Protein AF-A0A973MJP3-F1 (afdb_monomer)

pLDDT: mean 73.78, std 15.62, range [32.81, 93.19]

Foldseek 3Di:
DPDDPVLLVVLVVVLVVLVVQWDQDPVGTAHADDDDDPDDDPDDDDRDPDPCVVVVVQSVVLNVCVVVVHDNDRPDDDPPHPPDDDDD

Mean predicted aligned error: 10.5 Å

Secondary structure (DSSP, 8-state):
--SSSHHHHHHHHHHHHHHHT-EEETTEEE-------SS--SSPPP----THHHHHHHHHHHHHHHHTT---S-SS--TTSPP-----

Radius of gyration: 16.12 Å; Cα contacts (8 Å, |Δi|>4): 35; chains: 1; bounding box: 38×44×37 Å

Sequence (88 aa):
MAEQDHGAGFAHVLVADLAARATRDGDGTRWSSVEHRATPSDLEPRTGWAMGNAGVVRELLRFIRICRGGDPAYAFGRPDQPAVRRAG

Solvent-accessible surface area (backbone atoms only — not comparable to full-atom values): 6062 Å² total; per-residue (Å²): 144,90,78,81,76,54,60,66,61,50,46,52,54,51,52,50,51,53,60,72,62,44,48,73,57,99,92,43,77,48,71,81,82,82,85,89,60,96,66,82,71,94,60,80,90,71,92,59,94,54,82,58,55,62,57,52,53,52,48,55,58,47,47,56,36,37,79,71,74,42,76,81,68,75,95,67,81,56,96,90,48,81,80,80,81,75,83,129

Structure (mmCIF, N/CA/C/O backbone):
data_AF-A0A973MJP3-F1
#
_entry.id   AF-A0A973MJP3-F1
#
loop_
_atom_site.group_PDB
_atom_site.id
_atom_site.type_symbol
_atom_site.label_atom_id
_atom_site.label_alt_id
_atom_site.label_comp_id
_atom_site.label_asym_id
_atom_site.label_entity_id
_atom_site.label_seq_id
_atom_site.pdbx_PDB_ins_code
_atom_site.Cartn_x
_atom_site.Cartn_y
_atom_site.Cartn_z
_atom_site.occupancy
_atom_site.B_iso_or_equiv
_atom_site.auth_seq_id
_atom_site.auth_comp_id
_atom_site.auth_asym_id
_atom_site.auth_atom_id
_atom_site.pdbx_PDB_model_num
ATOM 1 N N . MET A 1 1 ? 0.257 22.659 9.332 1.00 36.81 1 MET A N 1
ATOM 2 C CA . MET A 1 1 ? -1.045 21.981 9.502 1.00 36.81 1 MET A CA 1
ATOM 3 C C . MET A 1 1 ? -1.438 21.400 8.150 1.00 36.81 1 MET A C 1
ATOM 5 O O . MET A 1 1 ? -2.003 22.131 7.358 1.00 36.81 1 MET A O 1
ATOM 9 N N . ALA A 1 2 ? -1.016 20.166 7.836 1.00 32.81 2 ALA A N 1
ATOM 10 C CA . ALA A 1 2 ? -1.348 19.475 6.575 1.00 32.81 2 ALA A CA 1
ATOM 11 C C . ALA A 1 2 ? -0.950 17.977 6.607 1.00 32.81 2 ALA A C 1
ATOM 13 O O . ALA A 1 2 ? -0.327 17.482 5.678 1.00 32.81 2 ALA A O 1
ATOM 14 N N . GLU A 1 3 ? -1.236 17.245 7.691 1.00 36.88 3 GLU A N 1
ATOM 15 C CA . GLU A 1 3 ? -0.938 15.794 7.733 1.00 36.88 3 GLU A CA 1
ATOM 16 C C . GLU A 1 3 ? -1.951 14.989 8.561 1.00 36.88 3 GLU A C 1
ATOM 18 O O . GLU A 1 3 ? -1.625 13.958 9.135 1.00 36.88 3 GLU A O 1
ATOM 23 N N . GLN A 1 4 ? -3.191 15.470 8.685 1.00 47.84 4 GLN A N 1
ATOM 24 C CA . GLN A 1 4 ? -4.194 14.789 9.520 1.00 47.84 4 GLN A CA 1
ATOM 25 C C . GLN A 1 4 ? -5.363 14.205 8.716 1.00 47.84 4 GLN A C 1
ATOM 27 O O . GLN A 1 4 ? -5.928 13.205 9.139 1.00 47.84 4 GLN A O 1
ATOM 32 N N . ASP A 1 5 ? -5.638 14.718 7.511 1.00 46.03 5 ASP A N 1
ATOM 33 C CA . ASP A 1 5 ? -6.713 14.212 6.636 1.00 46.03 5 ASP A CA 1
ATOM 34 C C . ASP A 1 5 ? -6.197 13.310 5.489 1.00 46.03 5 ASP A C 1
ATOM 36 O O . ASP A 1 5 ? -6.922 12.526 4.882 1.00 46.03 5 ASP A O 1
ATOM 40 N N . HIS A 1 6 ? -4.888 13.330 5.220 1.00 51.56 6 HIS A N 1
ATOM 41 C CA . HIS A 1 6 ? -4.282 12.515 4.160 1.00 51.56 6 HIS A CA 1
ATOM 42 C C . HIS A 1 6 ? -4.113 11.036 4.539 1.00 51.56 6 HIS A C 1
ATOM 44 O O . HIS A 1 6 ? -3.983 10.194 3.655 1.00 51.56 6 HIS A O 1
ATOM 50 N N . GLY A 1 7 ? -4.141 10.685 5.829 1.00 63.66 7 GLY A N 1
ATOM 51 C CA . GLY A 1 7 ? -3.760 9.350 6.301 1.00 63.66 7 GLY A CA 1
ATOM 52 C C . GLY A 1 7 ? -4.684 8.216 5.843 1.00 63.66 7 GLY A C 1
ATOM 53 O O . GLY A 1 7 ? -4.194 7.147 5.480 1.00 63.66 7 GLY A O 1
ATOM 54 N N . ALA A 1 8 ? -6.003 8.433 5.845 1.00 69.75 8 ALA A N 1
ATOM 55 C CA . ALA A 1 8 ? -6.980 7.414 5.448 1.00 69.75 8 ALA A CA 1
ATOM 56 C C . ALA A 1 8 ? -7.154 7.334 3.924 1.00 69.75 8 ALA A C 1
ATOM 58 O O . ALA A 1 8 ? -7.228 6.232 3.374 1.00 69.75 8 ALA A O 1
ATOM 59 N N . GLY A 1 9 ? -7.169 8.484 3.240 1.00 81.81 9 GLY A N 1
ATOM 60 C CA . GLY A 1 9 ? -7.222 8.546 1.777 1.00 81.81 9 GLY A CA 1
ATOM 61 C C . GLY A 1 9 ? -5.976 7.934 1.136 1.00 81.81 9 GLY A C 1
ATOM 62 O O . GLY A 1 9 ? -6.086 7.083 0.256 1.00 81.81 9 GLY A O 1
ATOM 63 N N . PHE A 1 10 ? -4.788 8.273 1.646 1.00 81.94 10 PHE A N 1
ATOM 64 C CA . PHE A 1 10 ? -3.538 7.667 1.193 1.00 81.94 10 PHE A CA 1
ATOM 65 C C . PHE A 1 10 ? -3.497 6.161 1.464 1.00 81.94 10 PHE A C 1
ATOM 67 O O . PHE A 1 10 ? -3.088 5.406 0.588 1.00 81.94 10 PHE A O 1
ATOM 74 N N . ALA A 1 11 ? -3.967 5.701 2.631 1.00 86.50 11 ALA A N 1
ATOM 75 C CA . ALA A 1 11 ? -4.000 4.272 2.937 1.00 86.50 11 ALA A CA 1
ATOM 76 C C . ALA A 1 11 ? -4.888 3.486 1.955 1.00 86.50 11 ALA A C 1
ATOM 78 O O . ALA A 1 11 ? -4.501 2.403 1.526 1.00 86.50 11 ALA A O 1
ATOM 79 N N . HIS A 1 12 ? -6.032 4.041 1.533 1.00 89.50 12 HIS A N 1
ATOM 80 C CA . HIS A 1 12 ? -6.868 3.420 0.497 1.00 89.50 12 HIS A CA 1
ATOM 81 C C . HIS A 1 12 ? -6.140 3.314 -0.843 1.00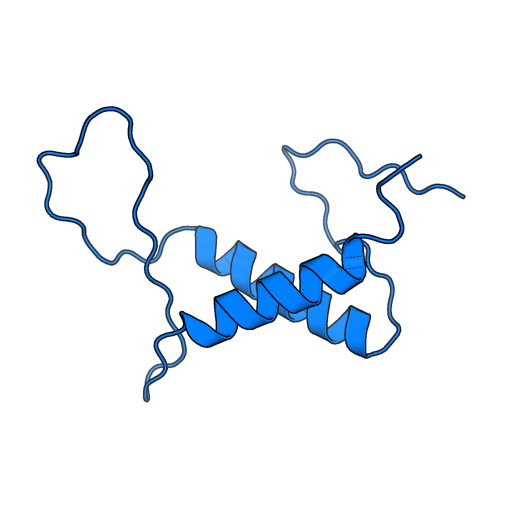 89.50 12 HIS A C 1
ATOM 83 O O . HIS A 1 12 ? -6.134 2.244 -1.447 1.00 89.50 12 HIS A O 1
ATOM 89 N N . VAL A 1 13 ? -5.506 4.401 -1.292 1.00 92.88 13 VAL A N 1
ATOM 90 C CA . VAL A 1 13 ? -4.745 4.418 -2.551 1.00 92.88 13 VAL A CA 1
ATOM 91 C C . VAL A 1 13 ? -3.593 3.414 -2.501 1.00 92.88 13 VAL A C 1
ATOM 93 O O . VAL A 1 13 ? -3.428 2.617 -3.423 1.00 92.88 13 VAL A O 1
ATOM 96 N N . LEU A 1 14 ? -2.832 3.407 -1.406 1.00 89.00 14 LEU A N 1
ATOM 97 C CA . LEU A 1 14 ? -1.696 2.512 -1.220 1.00 89.00 14 LEU A CA 1
ATOM 98 C C . LEU A 1 14 ? -2.131 1.044 -1.191 1.00 89.00 14 LEU A C 1
ATOM 100 O O . LEU A 1 14 ? -1.537 0.221 -1.882 1.00 89.00 14 LEU A O 1
ATOM 104 N N . VAL A 1 15 ? -3.175 0.697 -0.432 1.00 91.19 15 VAL A N 1
ATOM 105 C CA . VAL A 1 15 ? -3.670 -0.686 -0.387 1.00 91.19 15 VAL A CA 1
ATOM 106 C C . VAL A 1 15 ? -4.257 -1.120 -1.727 1.00 91.19 15 VAL A C 1
ATOM 108 O O . VAL A 1 15 ? -4.041 -2.265 -2.125 1.00 91.19 15 VAL A O 1
ATOM 111 N N . ALA A 1 16 ? -4.945 -0.233 -2.449 1.00 93.19 16 ALA A N 1
ATOM 112 C CA . ALA A 1 16 ? -5.437 -0.533 -3.789 1.00 93.19 16 ALA A CA 1
ATOM 113 C C . ALA A 1 16 ? -4.284 -0.830 -4.767 1.00 93.19 16 ALA A C 1
ATOM 115 O O . ALA A 1 16 ? -4.340 -1.832 -5.480 1.00 93.19 16 ALA A O 1
ATOM 116 N N . ASP A 1 17 ? -3.216 -0.024 -4.757 1.00 91.88 17 ASP A N 1
ATOM 117 C CA . ASP A 1 17 ? -2.033 -0.249 -5.600 1.00 91.88 17 ASP A CA 1
ATOM 118 C C . ASP A 1 17 ? -1.304 -1.552 -5.223 1.00 91.88 17 ASP A C 1
ATOM 120 O O . ASP A 1 17 ? -1.011 -2.378 -6.091 1.00 91.88 17 ASP A O 1
ATOM 124 N N . LEU A 1 18 ? -1.113 -1.809 -3.923 1.00 90.19 18 LEU A N 1
ATOM 125 C CA . LEU A 1 18 ? -0.548 -3.069 -3.433 1.00 90.19 18 LEU A CA 1
ATOM 126 C C . LEU A 1 18 ? -1.395 -4.269 -3.870 1.00 90.19 18 LEU A C 1
ATOM 128 O O . LEU A 1 18 ? -0.849 -5.274 -4.316 1.00 90.19 18 LEU A O 1
ATOM 132 N N . ALA A 1 19 ? -2.722 -4.184 -3.776 1.00 91.19 19 ALA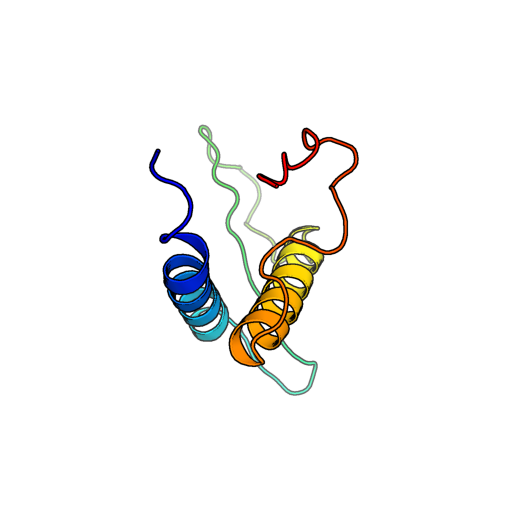 A N 1
ATOM 133 C CA . ALA A 1 19 ? -3.609 -5.262 -4.194 1.00 91.19 19 ALA A CA 1
ATOM 134 C C . ALA A 1 19 ? -3.545 -5.518 -5.707 1.00 91.19 19 ALA A C 1
ATOM 136 O O . ALA A 1 19 ? -3.582 -6.681 -6.109 1.00 91.19 19 ALA A O 1
ATOM 137 N N . ALA A 1 20 ? -3.425 -4.463 -6.519 1.00 92.19 20 ALA A N 1
ATOM 138 C CA . ALA A 1 20 ? -3.342 -4.550 -7.975 1.00 92.19 20 ALA A CA 1
ATOM 139 C C . ALA A 1 20 ? -2.011 -5.141 -8.469 1.00 92.19 20 ALA A C 1
ATOM 141 O O . ALA A 1 20 ? -1.989 -5.846 -9.473 1.00 92.19 20 ALA A O 1
ATOM 142 N N . ARG A 1 21 ? -0.903 -4.886 -7.760 1.00 88.19 21 ARG A N 1
ATOM 143 C CA . ARG A 1 21 ? 0.441 -5.395 -8.110 1.00 88.19 21 ARG A CA 1
ATOM 144 C C . ARG A 1 21 ? 0.779 -6.750 -7.484 1.00 88.19 21 ARG A C 1
ATOM 146 O O . ARG A 1 21 ? 1.882 -7.260 -7.675 1.00 88.19 21 ARG A O 1
ATOM 153 N N . ALA A 1 22 ? -0.138 -7.319 -6.708 1.00 89.25 22 ALA A N 1
ATOM 154 C CA . ALA A 1 22 ? 0.057 -8.593 -6.037 1.00 89.25 22 ALA A CA 1
ATOM 155 C C . ALA A 1 22 ? -0.048 -9.763 -7.025 1.00 89.25 22 ALA A C 1
ATOM 157 O O . ALA A 1 22 ? -1.075 -9.945 -7.676 1.00 89.25 22 ALA A O 1
ATOM 158 N N . THR A 1 23 ? 0.972 -10.618 -7.070 1.00 89.31 23 THR A N 1
ATOM 159 C CA . THR A 1 23 ? 0.862 -11.940 -7.702 1.00 89.31 23 THR A CA 1
ATOM 160 C C . THR A 1 23 ? 0.265 -12.910 -6.689 1.00 89.31 23 THR A C 1
ATOM 162 O O . THR A 1 23 ? 0.793 -13.036 -5.582 1.00 89.31 23 THR A O 1
ATOM 165 N N . ARG A 1 24 ? -0.845 -13.567 -7.040 1.00 90.81 24 ARG A N 1
ATOM 166 C CA . ARG A 1 24 ? -1.568 -14.506 -6.169 1.00 90.81 24 ARG A CA 1
ATOM 167 C C . ARG A 1 24 ? -1.641 -15.875 -6.831 1.00 90.81 24 ARG A C 1
ATOM 169 O O . ARG A 1 24 ? -2.134 -15.973 -7.951 1.00 90.81 24 ARG A O 1
ATOM 176 N N . ASP A 1 25 ? -1.192 -16.907 -6.133 1.00 90.38 25 ASP A N 1
ATOM 177 C CA . ASP A 1 25 ? -1.275 -18.301 -6.572 1.00 90.38 25 ASP A CA 1
ATOM 178 C C . ASP A 1 25 ? -1.498 -19.249 -5.378 1.00 90.38 25 ASP A C 1
ATOM 180 O O . ASP A 1 25 ? -1.795 -18.804 -4.266 1.00 90.38 25 ASP A O 1
ATOM 184 N N . GLY A 1 26 ? -1.408 -20.563 -5.617 1.00 90.69 26 GLY A N 1
ATOM 185 C CA . GLY A 1 26 ? -1.634 -21.592 -4.596 1.00 90.69 26 GLY A CA 1
ATOM 186 C C . GLY A 1 26 ? -0.670 -21.532 -3.405 1.00 90.69 26 GLY A C 1
ATOM 187 O O . GLY A 1 26 ? -1.002 -22.044 -2.340 1.00 90.69 26 GLY A O 1
ATOM 188 N N . ASP A 1 27 ? 0.470 -20.859 -3.549 1.00 85.44 27 ASP A N 1
ATOM 189 C CA . ASP A 1 27 ? 1.476 -20.719 -2.496 1.00 85.44 27 ASP A CA 1
ATOM 190 C C . ASP A 1 27 ? 1.327 -19.403 -1.710 1.00 85.44 27 ASP A C 1
ATOM 192 O O . ASP A 1 27 ? 2.067 -19.151 -0.755 1.00 85.44 27 ASP A O 1
ATOM 196 N N . GLY A 1 28 ? 0.394 -18.533 -2.112 1.00 85.69 28 GLY A N 1
ATOM 197 C CA . GLY A 1 28 ? 0.061 -17.300 -1.411 1.00 85.69 28 GLY A CA 1
ATOM 198 C C . GLY A 1 28 ? 0.196 -16.044 -2.265 1.00 85.69 28 GLY A C 1
ATOM 199 O O . GLY A 1 28 ? -0.119 -16.021 -3.452 1.00 85.69 28 GLY A O 1
ATOM 200 N N . THR A 1 29 ? 0.583 -14.939 -1.622 1.00 87.69 29 THR A N 1
ATOM 201 C CA . THR A 1 29 ? 0.675 -13.616 -2.258 1.00 87.69 29 THR A CA 1
ATOM 202 C C . THR A 1 29 ? 2.105 -13.098 -2.232 1.00 87.69 29 THR A C 1
ATOM 204 O O . THR A 1 29 ? 2.750 -13.106 -1.183 1.00 87.69 29 THR A O 1
ATOM 207 N N . ARG A 1 30 ? 2.598 -12.629 -3.382 1.00 84.19 30 ARG A N 1
ATOM 208 C CA . ARG A 1 30 ? 3.960 -12.113 -3.555 1.00 84.19 30 ARG A CA 1
ATOM 209 C C . ARG A 1 30 ? 3.952 -10.780 -4.302 1.00 84.19 30 ARG A C 1
ATOM 211 O O . ARG A 1 30 ? 3.075 -10.523 -5.125 1.00 84.19 30 ARG A O 1
ATOM 218 N N . TRP A 1 31 ? 4.964 -9.959 -4.035 1.00 83.12 31 TRP A N 1
ATOM 219 C CA . TRP A 1 31 ? 5.222 -8.695 -4.725 1.00 83.12 31 TRP A CA 1
ATOM 220 C C . TRP A 1 31 ? 6.656 -8.679 -5.246 1.00 83.12 31 TRP A C 1
ATOM 222 O O . TRP A 1 31 ? 7.573 -9.137 -4.564 1.00 83.12 31 TRP A O 1
ATOM 232 N N . SER A 1 32 ? 6.848 -8.127 -6.440 1.00 75.75 32 SER A N 1
ATOM 233 C CA . SER A 1 32 ? 8.165 -7.842 -7.006 1.00 75.75 32 SER A CA 1
ATOM 234 C C . SER A 1 32 ? 8.442 -6.344 -6.923 1.00 75.75 32 SER A C 1
ATOM 236 O O . SER A 1 32 ? 7.644 -5.549 -7.419 1.00 75.75 32 SER A O 1
ATOM 238 N N . SER A 1 33 ? 9.586 -5.962 -6.361 1.00 68.50 33 SER A N 1
ATOM 239 C CA . SER A 1 33 ? 10.078 -4.584 -6.416 1.00 68.50 33 SER A CA 1
ATOM 240 C C . SER A 1 33 ? 11.334 -4.520 -7.266 1.00 68.50 33 SER A C 1
ATOM 242 O O . SER A 1 33 ? 12.219 -5.364 -7.137 1.00 68.50 33 SER A O 1
ATOM 244 N N . VAL A 1 34 ? 11.422 -3.491 -8.104 1.00 68.19 34 VAL A N 1
ATOM 245 C CA . VAL A 1 34 ? 12.662 -3.125 -8.788 1.00 68.19 34 VAL A CA 1
ATOM 246 C C . VAL A 1 34 ? 13.344 -2.063 -7.939 1.00 68.19 34 VAL A C 1
ATOM 248 O O . VAL A 1 34 ? 12.735 -1.053 -7.589 1.00 68.19 34 VAL A O 1
ATOM 251 N N . GLU A 1 35 ? 14.593 -2.309 -7.561 1.00 69.69 35 GLU A N 1
ATOM 252 C CA . GLU A 1 35 ? 15.387 -1.325 -6.833 1.00 69.69 35 GLU A CA 1
ATOM 253 C C . GLU A 1 35 ? 15.646 -0.113 -7.734 1.00 69.69 35 GLU A C 1
ATOM 255 O O . GLU A 1 35 ? 16.151 -0.253 -8.849 1.00 69.69 35 GLU A O 1
ATOM 260 N N . HIS A 1 36 ? 15.308 1.084 -7.256 1.00 67.44 36 HIS A N 1
ATOM 261 C CA . HIS A 1 36 ? 15.675 2.309 -7.953 1.00 67.44 36 HIS A CA 1
ATOM 262 C C . HIS A 1 36 ? 17.156 2.611 -7.697 1.00 67.44 36 HIS A C 1
ATOM 264 O O . HIS A 1 36 ? 17.543 2.877 -6.559 1.00 67.44 36 HIS A O 1
ATOM 270 N N . ARG A 1 37 ? 17.982 2.583 -8.749 1.00 70.06 37 ARG A N 1
ATOM 271 C CA . ARG A 1 37 ? 19.410 2.927 -8.693 1.00 70.06 37 ARG A CA 1
ATOM 272 C C . ARG A 1 37 ? 19.783 3.930 -9.779 1.00 70.06 37 ARG A C 1
ATOM 274 O O . ARG A 1 37 ? 19.276 3.848 -10.893 1.00 70.06 37 ARG A O 1
ATOM 281 N N . ALA A 1 38 ? 20.705 4.840 -9.450 1.00 75.44 38 ALA A N 1
ATOM 282 C CA . ALA A 1 38 ? 21.250 5.821 -10.393 1.00 75.44 38 ALA A CA 1
ATOM 283 C C . ALA A 1 38 ? 22.111 5.165 -11.487 1.00 75.44 38 ALA A C 1
ATOM 285 O O . ALA A 1 38 ? 22.057 5.575 -12.643 1.00 75.44 38 ALA A O 1
ATOM 286 N N . THR A 1 39 ? 22.856 4.116 -11.129 1.00 79.19 39 THR A N 1
ATOM 287 C CA . THR A 1 39 ? 23.576 3.261 -12.077 1.00 79.19 39 THR A CA 1
ATOM 288 C C . THR A 1 39 ? 22.841 1.923 -12.176 1.00 79.19 39 THR A C 1
ATOM 290 O O . THR A 1 39 ? 22.637 1.283 -11.136 1.00 79.19 39 THR A O 1
ATOM 293 N N . PRO A 1 40 ? 22.422 1.490 -13.380 1.00 72.94 40 PRO A N 1
ATOM 294 C CA . PRO A 1 40 ? 21.830 0.172 -13.582 1.00 72.94 40 PRO A CA 1
ATOM 295 C C . PRO A 1 40 ? 22.755 -0.933 -13.062 1.00 72.94 40 PRO A C 1
ATOM 297 O O . PRO A 1 40 ? 23.974 -0.815 -13.137 1.00 72.94 40 PRO A O 1
ATOM 300 N N . SER A 1 41 ? 22.181 -1.995 -12.499 1.00 70.25 41 SER A N 1
ATOM 301 C CA . SER A 1 41 ? 22.977 -3.142 -12.061 1.00 70.25 41 SER A CA 1
ATOM 302 C C . SER A 1 41 ? 23.303 -4.023 -13.260 1.00 70.25 41 SER A C 1
ATOM 304 O O . SER A 1 41 ? 22.395 -4.367 -14.009 1.00 70.25 41 SER A O 1
ATOM 306 N N . ASP A 1 42 ? 24.558 -4.453 -13.381 1.00 79.00 42 ASP A N 1
ATOM 307 C CA . ASP A 1 42 ? 24.966 -5.469 -14.367 1.00 79.00 42 ASP A CA 1
ATOM 308 C C . ASP A 1 42 ? 24.424 -6.874 -14.032 1.00 79.00 42 ASP A C 1
ATOM 310 O O . ASP A 1 42 ? 24.608 -7.825 -14.790 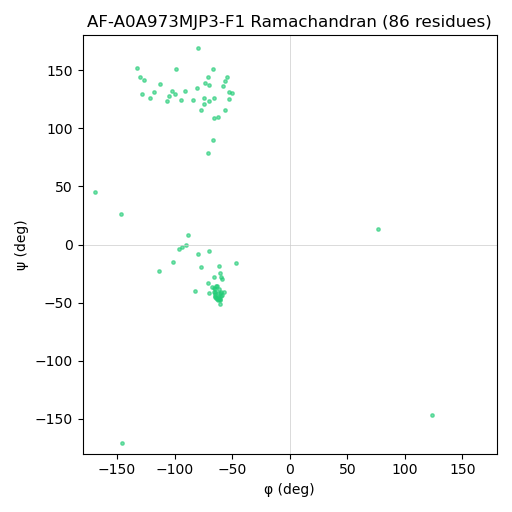1.00 79.00 42 ASP A O 1
ATOM 314 N N . LEU A 1 43 ? 23.779 -7.031 -12.868 1.00 73.62 43 LEU A N 1
ATOM 315 C CA . LEU A 1 43 ? 23.125 -8.265 -12.455 1.00 73.62 43 LEU A CA 1
ATOM 316 C C . LEU A 1 43 ? 21.666 -8.261 -12.903 1.00 73.62 43 LEU A C 1
ATOM 318 O O . LEU A 1 43 ? 20.921 -7.324 -12.607 1.00 73.62 43 LEU A O 1
ATOM 322 N N . GLU A 1 44 ? 21.246 -9.368 -13.513 1.00 65.94 44 GLU A N 1
ATOM 323 C CA . GLU A 1 44 ? 19.842 -9.608 -13.835 1.00 65.94 44 GLU A CA 1
ATOM 324 C C . GLU A 1 44 ? 18.952 -9.445 -12.587 1.00 65.94 44 GLU A C 1
ATOM 326 O O . GLU A 1 44 ? 19.258 -10.020 -11.528 1.00 65.94 44 GLU A O 1
ATOM 331 N N . PRO A 1 45 ? 17.846 -8.679 -12.675 1.00 62.66 45 PRO A N 1
ATOM 332 C CA . PRO A 1 45 ? 16.905 -8.519 -11.576 1.00 62.66 45 PRO A CA 1
ATOM 333 C C . PRO A 1 45 ? 16.387 -9.879 -11.102 1.00 62.66 45 PRO A C 1
ATOM 335 O O . PRO A 1 45 ? 15.698 -10.595 -11.827 1.00 62.66 45 PRO A O 1
ATOM 338 N N . ARG A 1 46 ? 16.689 -10.247 -9.854 1.00 58.22 46 ARG A N 1
ATOM 339 C CA . ARG A 1 46 ? 16.154 -11.468 -9.240 1.00 58.22 46 ARG A CA 1
ATOM 340 C C . ARG A 1 46 ? 14.977 -11.127 -8.341 1.00 58.22 46 ARG A C 1
ATOM 342 O O . ARG A 1 46 ? 15.092 -10.279 -7.458 1.00 58.22 46 ARG A O 1
ATOM 349 N N . THR A 1 47 ? 13.863 -11.833 -8.515 1.00 55.31 47 THR A N 1
ATOM 350 C CA . THR A 1 47 ? 12.736 -11.821 -7.575 1.00 55.31 47 THR A CA 1
ATOM 351 C C . THR A 1 47 ? 13.175 -12.459 -6.258 1.00 55.31 47 THR A C 1
ATOM 353 O O . THR A 1 47 ? 13.105 -13.673 -6.080 1.00 55.31 47 THR A O 1
ATOM 356 N N . GLY A 1 48 ? 13.701 -11.644 -5.347 1.00 55.00 48 GLY A N 1
ATOM 357 C CA . GLY A 1 48 ? 14.030 -12.035 -3.981 1.00 55.00 48 GLY A CA 1
ATOM 358 C C . GLY A 1 48 ? 12.933 -11.620 -3.003 1.00 55.00 48 GLY A C 1
ATOM 359 O O . GLY A 1 48 ? 12.261 -10.608 -3.203 1.00 55.00 48 GLY A O 1
ATOM 360 N N . TRP A 1 49 ? 12.782 -12.372 -1.912 1.00 49.19 49 TRP A N 1
ATOM 361 C CA . TRP A 1 49 ? 11.954 -11.988 -0.766 1.00 49.19 49 TRP A CA 1
ATOM 362 C C . TRP A 1 49 ? 12.643 -10.840 -0.026 1.00 49.19 49 TRP A C 1
ATOM 364 O O . TRP A 1 49 ? 13.348 -11.038 0.960 1.00 49.19 49 TRP A O 1
ATOM 374 N N . ALA A 1 50 ? 12.515 -9.629 -0.556 1.00 54.84 50 ALA A N 1
ATOM 375 C CA . ALA A 1 50 ? 13.069 -8.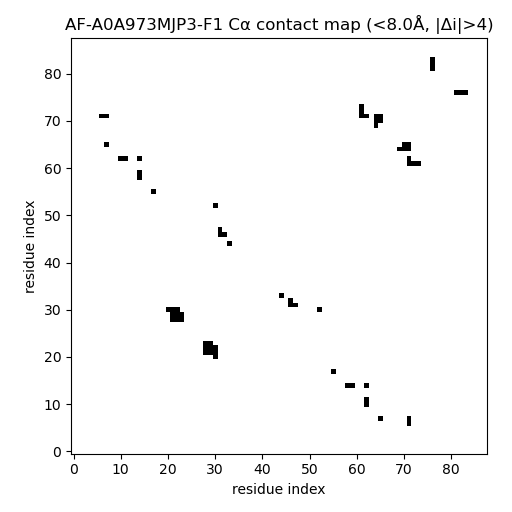454 0.087 1.00 54.84 50 ALA A CA 1
ATOM 376 C C . AL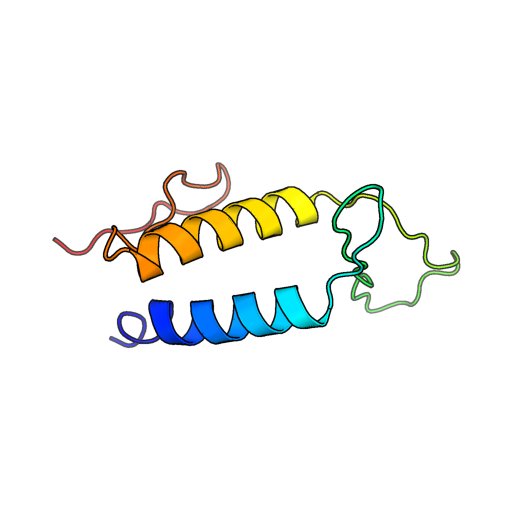A A 1 50 ? 12.329 -8.174 1.407 1.00 54.84 50 ALA A C 1
ATOM 378 O O . ALA A 1 50 ? 11.125 -8.411 1.539 1.00 54.84 50 ALA A O 1
ATOM 379 N N . MET A 1 51 ? 13.046 -7.568 2.358 1.00 55.19 51 MET A N 1
ATOM 380 C CA . MET A 1 51 ? 12.544 -7.034 3.637 1.00 55.19 51 MET A CA 1
ATOM 381 C C . MET A 1 51 ? 11.257 -6.180 3.518 1.00 55.19 51 MET A C 1
ATOM 383 O O . MET A 1 51 ? 10.569 -5.959 4.514 1.00 55.19 51 MET A O 1
ATOM 387 N N . GLY A 1 52 ? 10.899 -5.723 2.310 1.00 69.12 52 GLY A N 1
ATOM 388 C CA . GLY A 1 52 ? 9.679 -4.968 2.017 1.00 69.12 52 GLY A CA 1
ATOM 389 C C . GLY A 1 52 ? 8.370 -5.698 2.340 1.00 69.12 52 GLY A C 1
ATOM 390 O O . GLY A 1 52 ? 7.396 -5.038 2.701 1.00 69.12 52 GLY A O 1
ATOM 391 N N . ASN A 1 53 ? 8.337 -7.036 2.311 1.00 73.81 53 ASN A N 1
ATOM 392 C CA . ASN A 1 53 ? 7.098 -7.789 2.555 1.00 73.81 53 ASN A CA 1
ATOM 393 C C . ASN A 1 53 ? 6.548 -7.586 3.975 1.00 73.81 53 ASN A C 1
ATOM 395 O O . ASN A 1 53 ? 5.338 -7.474 4.157 1.00 73.81 53 ASN A O 1
ATOM 399 N N . ALA A 1 54 ? 7.421 -7.452 4.979 1.00 77.19 54 ALA A N 1
ATOM 400 C CA . ALA A 1 54 ? 7.001 -7.132 6.344 1.00 77.19 54 ALA A CA 1
ATOM 401 C C . ALA A 1 54 ? 6.350 -5.737 6.428 1.00 77.19 54 ALA A C 1
ATOM 403 O O . ALA A 1 54 ? 5.386 -5.541 7.169 1.00 77.19 54 ALA A O 1
ATOM 404 N N . GLY A 1 55 ? 6.841 -4.778 5.634 1.00 79.56 55 GLY A N 1
ATOM 405 C CA . GLY A 1 55 ? 6.243 -3.450 5.499 1.00 79.56 55 GLY A CA 1
ATOM 406 C C . GLY A 1 55 ? 4.854 -3.496 4.863 1.00 79.56 55 GLY A C 1
ATOM 407 O O . GLY A 1 55 ? 3.928 -2.893 5.401 1.00 79.56 55 GLY A O 1
ATOM 408 N N . VAL A 1 56 ? 4.698 -4.265 3.780 1.00 85.25 56 VAL A N 1
ATOM 409 C CA . VAL A 1 56 ? 3.406 -4.486 3.106 1.00 85.25 56 VAL A CA 1
ATOM 410 C C . VAL A 1 56 ? 2.400 -5.129 4.062 1.00 85.25 56 VAL A C 1
ATOM 412 O O . VAL A 1 56 ? 1.314 -4.589 4.254 1.00 85.25 56 VAL A O 1
ATOM 415 N N . VAL A 1 57 ? 2.766 -6.225 4.737 1.00 84.94 57 VAL A N 1
ATOM 416 C CA . VAL A 1 57 ? 1.878 -6.904 5.700 1.00 84.94 57 VAL A CA 1
ATOM 417 C C . VAL A 1 57 ? 1.478 -5.968 6.843 1.00 84.94 57 VAL A C 1
ATOM 419 O O . VAL A 1 57 ? 0.300 -5.889 7.192 1.00 84.94 57 VAL A O 1
ATOM 422 N N . ARG A 1 58 ? 2.431 -5.213 7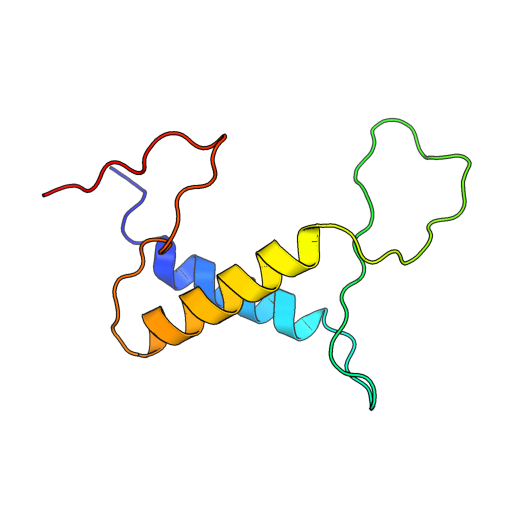.403 1.00 84.62 58 ARG A N 1
ATOM 423 C CA . ARG A 1 58 ? 2.152 -4.232 8.462 1.00 84.62 58 ARG A CA 1
ATOM 424 C C . ARG A 1 58 ? 1.166 -3.157 8.005 1.00 84.62 58 ARG A C 1
ATOM 426 O O . ARG A 1 58 ? 0.290 -2.792 8.788 1.00 84.62 58 ARG A O 1
ATOM 433 N N . GLU A 1 59 ? 1.288 -2.660 6.775 1.00 87.56 59 GLU A N 1
ATOM 434 C CA . GLU A 1 59 ? 0.357 -1.659 6.248 1.00 87.56 59 GLU A CA 1
ATOM 435 C C . GLU A 1 59 ? -1.034 -2.240 5.982 1.00 87.56 59 GLU A C 1
ATOM 437 O O . GLU A 1 59 ? -2.024 -1.627 6.370 1.00 87.56 59 GLU A O 1
ATOM 442 N N . LEU A 1 60 ? -1.135 -3.452 5.429 1.00 90.25 60 LEU A N 1
ATOM 443 C CA . LEU A 1 60 ? -2.426 -4.121 5.224 1.00 90.25 60 LEU A CA 1
ATOM 444 C C . LEU A 1 60 ? -3.166 -4.350 6.554 1.00 90.25 60 LEU A C 1
ATOM 446 O O . LEU A 1 60 ? -4.366 -4.093 6.658 1.00 90.25 60 LEU A O 1
ATOM 450 N N . LEU A 1 61 ? -2.449 -4.768 7.603 1.00 88.81 61 LEU A N 1
ATOM 451 C CA . LEU A 1 61 ? -3.019 -4.924 8.946 1.00 88.81 61 LEU A CA 1
ATOM 452 C C . LEU A 1 61 ? -3.463 -3.581 9.544 1.00 88.81 61 LEU A C 1
ATOM 454 O O . LEU A 1 61 ? -4.538 -3.491 10.146 1.00 88.81 61 LEU A O 1
ATOM 458 N N . ARG A 1 62 ? -2.666 -2.519 9.358 1.00 87.81 62 ARG A N 1
ATOM 459 C CA . ARG A 1 62 ? -3.042 -1.158 9.762 1.00 87.81 62 ARG A CA 1
ATOM 460 C C . ARG A 1 62 ? -4.300 -0.691 9.030 1.00 87.81 62 ARG A C 1
ATOM 462 O O . ARG A 1 62 ? -5.190 -0.155 9.686 1.00 87.81 62 ARG A O 1
ATOM 469 N N . PHE A 1 63 ? -4.385 -0.913 7.722 1.00 89.38 63 PHE A N 1
ATOM 470 C CA . PHE A 1 63 ? -5.525 -0.524 6.899 1.00 89.38 63 PHE A CA 1
ATOM 471 C C . PHE A 1 63 ? -6.819 -1.196 7.359 1.00 89.38 63 PHE A C 1
ATOM 473 O O . PHE A 1 63 ? -7.807 -0.508 7.600 1.00 89.38 63 PHE A O 1
ATOM 480 N N . ILE A 1 64 ? -6.799 -2.512 7.605 1.00 91.38 64 ILE A N 1
ATOM 481 C CA . ILE A 1 64 ? -7.966 -3.242 8.128 1.00 91.38 64 ILE A CA 1
ATOM 482 C C . ILE A 1 64 ? -8.455 -2.638 9.451 1.00 91.38 64 ILE A C 1
ATOM 484 O O . ILE A 1 64 ? -9.660 -2.513 9.667 1.00 91.38 64 ILE A O 1
ATOM 488 N N . ARG A 1 65 ? -7.539 -2.246 10.343 1.00 88.56 65 ARG A N 1
ATOM 489 C CA . ARG A 1 65 ? -7.905 -1.582 11.601 1.00 88.56 65 ARG A CA 1
ATOM 490 C C . ARG A 1 65 ? -8.546 -0.213 11.357 1.00 88.56 65 ARG A C 1
ATOM 492 O O . ARG A 1 65 ? -9.554 0.070 11.994 1.00 88.56 65 ARG A O 1
ATOM 499 N N . ILE A 1 66 ? -8.016 0.593 10.433 1.00 87.94 66 ILE A N 1
ATOM 500 C CA . ILE A 1 66 ? -8.599 1.895 10.057 1.00 87.94 66 ILE A CA 1
ATOM 501 C C . ILE A 1 66 ? -10.012 1.711 9.494 1.00 87.94 66 ILE A C 1
ATOM 503 O O . ILE A 1 66 ? -10.938 2.374 9.950 1.00 87.94 66 ILE A O 1
ATOM 507 N N . CYS A 1 67 ? -10.212 0.767 8.569 1.00 88.00 67 CYS A N 1
ATOM 508 C CA . CYS A 1 67 ? -11.533 0.467 8.00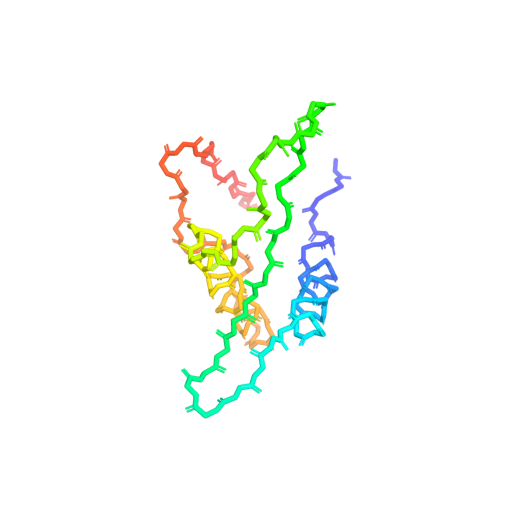1 1.00 88.00 67 CYS A CA 1
ATOM 509 C C . CYS A 1 67 ? -12.551 0.006 9.054 1.00 88.00 67 CYS A C 1
ATOM 511 O O . CYS A 1 67 ? -13.752 0.156 8.860 1.00 88.00 67 CYS A O 1
ATOM 513 N N . ARG A 1 68 ? -12.078 -0.547 10.176 1.00 90.62 68 ARG A N 1
ATOM 514 C CA . ARG A 1 68 ? -12.898 -0.945 11.329 1.00 90.62 68 ARG A CA 1
ATOM 515 C C . ARG A 1 68 ? -13.098 0.180 12.356 1.00 90.62 68 ARG A C 1
ATOM 517 O O . ARG A 1 68 ? -13.614 -0.087 13.435 1.00 90.62 68 ARG A O 1
ATOM 524 N N . GLY A 1 69 ? -12.681 1.411 12.051 1.00 86.44 69 GLY A N 1
ATOM 525 C CA . GLY A 1 69 ? -12.791 2.565 12.949 1.00 86.44 69 GLY A CA 1
ATOM 526 C C . GLY A 1 69 ? -11.758 2.590 14.081 1.00 86.44 69 GLY A C 1
ATOM 527 O O . GLY A 1 69 ? -11.920 3.335 15.043 1.00 86.44 69 GLY A O 1
ATOM 528 N N . GLY A 1 70 ? -10.710 1.767 14.005 1.00 84.50 70 GLY A N 1
ATOM 529 C CA . GLY A 1 70 ? -9.622 1.766 14.981 1.00 84.50 70 GLY A CA 1
ATOM 530 C C . GLY A 1 70 ? -8.598 2.884 14.750 1.00 84.50 70 GLY A C 1
ATOM 531 O O . GLY A 1 70 ? -8.571 3.520 13.698 1.00 84.50 70 GLY A O 1
ATOM 532 N N . ASP A 1 71 ? -7.714 3.083 15.735 1.00 83.06 71 ASP A N 1
ATOM 533 C CA . ASP A 1 71 ? -6.638 4.092 15.711 1.00 83.06 71 ASP A CA 1
ATOM 534 C C . ASP A 1 71 ? -5.823 4.017 14.394 1.00 83.06 71 ASP A C 1
ATOM 536 O O . ASP A 1 71 ? -5.400 2.930 14.005 1.00 83.06 71 ASP A O 1
ATOM 540 N N . PRO A 1 72 ? -5.576 5.123 13.672 1.00 78.56 72 PRO A N 1
ATOM 541 C CA . PRO A 1 72 ? -4.776 5.113 12.449 1.00 78.56 72 PRO A CA 1
ATOM 542 C C . PRO A 1 72 ? -3.259 5.098 12.687 1.00 78.56 72 PRO A C 1
ATOM 544 O O . PRO A 1 72 ? -2.503 4.922 11.731 1.00 78.56 72 PRO A O 1
ATOM 547 N N . ALA A 1 73 ? -2.762 5.263 13.912 1.00 79.31 73 ALA A N 1
ATOM 548 C CA . ALA A 1 73 ? -1.330 5.265 14.209 1.00 79.31 73 ALA A CA 1
ATOM 549 C C . ALA A 1 73 ? -0.740 3.855 14.139 1.00 79.31 73 ALA A C 1
ATOM 551 O O . ALA A 1 73 ? -1.352 2.905 14.624 1.00 79.31 73 ALA A O 1
ATOM 552 N N . TYR A 1 74 ? 0.457 3.685 13.578 1.00 73.38 74 TYR A N 1
ATOM 553 C CA . TYR A 1 74 ? 1.120 2.381 13.605 1.00 73.38 74 TYR A CA 1
ATOM 554 C C . TYR A 1 74 ? 1.323 1.876 15.040 1.00 73.38 74 TYR A C 1
ATOM 556 O O . TYR A 1 74 ? 1.761 2.627 15.906 1.00 73.38 74 TYR A O 1
ATOM 564 N N . ALA A 1 75 ? 1.042 0.589 15.267 1.00 69.50 75 ALA A N 1
ATOM 565 C CA . ALA A 1 75 ? 1.118 -0.022 16.596 1.00 69.50 75 ALA A CA 1
ATOM 566 C C . ALA A 1 75 ? 2.547 -0.069 17.169 1.00 69.50 75 ALA A C 1
ATOM 568 O O . ALA A 1 75 ? 2.721 -0.029 18.381 1.00 69.50 75 ALA A O 1
ATOM 569 N N . PHE A 1 76 ? 3.560 -0.118 16.298 1.00 65.19 76 PHE A N 1
ATOM 570 C CA . PHE A 1 76 ? 4.972 -0.123 16.678 1.00 65.19 76 PHE A CA 1
ATOM 571 C C . PHE A 1 76 ? 5.731 0.962 15.914 1.00 65.19 76 PHE A C 1
ATOM 573 O O . PHE A 1 76 ? 5.637 1.039 14.678 1.00 65.19 76 PHE A O 1
ATOM 580 N N . GLY A 1 77 ? 6.486 1.778 16.654 1.00 60.91 77 GLY A N 1
ATOM 581 C CA . GLY A 1 77 ? 7.513 2.655 16.099 1.00 60.91 77 GLY A CA 1
ATOM 582 C C . GLY A 1 77 ? 8.692 1.821 15.603 1.00 60.91 77 GLY 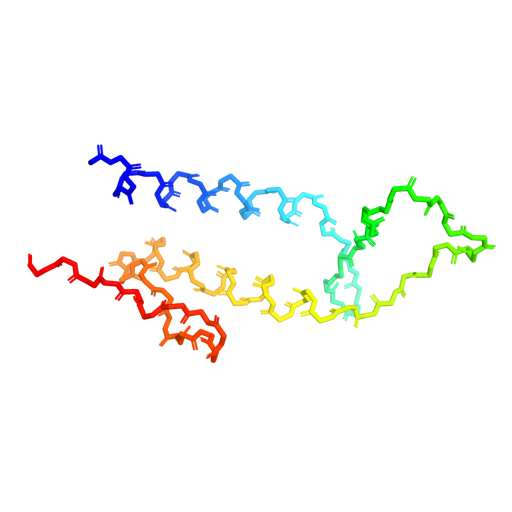A C 1
ATOM 583 O O . GLY A 1 77 ? 9.077 0.846 16.250 1.00 60.91 77 GLY A O 1
ATOM 584 N N . ARG A 1 78 ? 9.233 2.159 14.432 1.00 56.47 78 ARG A N 1
ATOM 585 C CA . ARG A 1 78 ? 10.468 1.537 13.943 1.00 56.47 78 ARG A CA 1
ATOM 586 C C . ARG A 1 78 ? 11.644 2.043 14.802 1.00 56.47 78 ARG A C 1
ATOM 588 O O . ARG A 1 78 ? 11.602 3.213 15.177 1.00 56.47 78 ARG A O 1
ATOM 595 N N . PRO A 1 79 ? 12.669 1.228 15.117 1.00 57.53 79 PRO A N 1
ATOM 596 C CA . PRO A 1 79 ? 13.766 1.643 16.004 1.00 57.53 79 PRO A CA 1
ATOM 597 C C . PRO A 1 79 ? 14.524 2.882 15.505 1.00 57.53 79 PRO A C 1
ATOM 599 O O . PRO A 1 79 ? 15.049 3.657 16.294 1.00 57.53 79 PRO A O 1
ATOM 602 N N . ASP A 1 80 ? 14.561 3.056 14.188 1.00 63.88 80 ASP A N 1
ATOM 603 C CA . ASP A 1 80 ? 15.217 4.126 13.440 1.00 63.88 80 ASP A CA 1
ATOM 604 C C . ASP A 1 80 ? 14.293 5.313 13.119 1.00 63.88 80 ASP A C 1
ATOM 606 O O . ASP A 1 80 ? 14.732 6.295 12.521 1.00 63.88 80 ASP A O 1
ATOM 610 N N . GLN A 1 81 ? 13.011 5.251 13.495 1.00 54.78 81 GLN A N 1
ATOM 611 C CA . GLN A 1 81 ? 12.035 6.277 13.143 1.00 54.78 81 GLN A CA 1
ATOM 612 C C . GLN A 1 81 ? 11.775 7.205 14.338 1.00 54.78 81 GLN A C 1
ATOM 614 O O . GLN A 1 81 ? 11.526 6.716 15.443 1.00 54.78 81 GLN A O 1
ATOM 619 N N . PRO A 1 82 ? 11.796 8.541 14.151 1.00 57.97 82 PRO A N 1
ATOM 620 C CA . PRO A 1 82 ? 11.484 9.468 15.230 1.00 57.97 82 PRO A CA 1
ATOM 621 C C . PRO A 1 82 ? 10.097 9.169 15.804 1.00 57.97 82 PRO A C 1
ATOM 623 O O . PRO A 1 82 ? 9.161 8.839 15.068 1.00 57.97 82 PRO A O 1
ATOM 626 N N . ALA A 1 83 ? 9.980 9.271 17.130 1.00 60.00 83 ALA A N 1
ATOM 627 C CA . ALA A 1 83 ? 8.738 8.990 17.835 1.00 60.00 83 ALA A CA 1
ATOM 628 C C . ALA A 1 83 ? 7.590 9.802 17.221 1.00 60.00 83 ALA A C 1
ATOM 630 O O . ALA A 1 83 ? 7.664 11.028 17.105 1.00 60.00 83 ALA A O 1
ATOM 631 N N . VAL A 1 84 ? 6.523 9.107 16.822 1.00 61.00 84 VAL A N 1
ATOM 632 C CA . VAL A 1 84 ? 5.325 9.744 16.271 1.00 61.00 84 VAL A CA 1
ATOM 633 C C . VAL A 1 84 ? 4.736 10.643 17.359 1.00 61.00 84 VAL A C 1
ATOM 635 O O . VAL A 1 84 ? 4.226 10.146 18.365 1.00 61.00 84 VAL A O 1
ATOM 638 N N . ARG A 1 85 ? 4.815 11.970 17.183 1.00 56.22 85 ARG A N 1
ATOM 639 C CA . ARG A 1 85 ? 4.171 12.926 18.097 1.00 56.22 85 ARG A CA 1
ATOM 640 C C . ARG A 1 85 ? 2.660 12.758 17.976 1.00 56.22 85 ARG A C 1
ATOM 642 O O . ARG A 1 85 ? 2.075 13.138 16.966 1.00 56.22 85 ARG A O 1
ATOM 649 N N . ARG A 1 86 ? 2.029 12.199 19.008 1.00 54.75 86 ARG A N 1
ATOM 650 C CA . ARG A 1 86 ? 0.571 12.243 19.147 1.00 54.75 86 ARG A CA 1
ATOM 651 C C . ARG A 1 86 ? 0.187 13.663 19.565 1.00 54.75 86 ARG A C 1
ATOM 653 O O . ARG A 1 86 ? 0.688 14.152 20.575 1.00 54.75 86 ARG A O 1
ATOM 660 N N . ALA A 1 87 ? -0.635 14.336 18.764 1.00 54.09 87 ALA A N 1
ATOM 661 C CA . ALA A 1 87 ? -1.345 15.519 19.234 1.00 54.09 87 ALA A CA 1
ATOM 662 C C . ALA A 1 87 ? -2.396 15.034 20.243 1.00 54.09 87 ALA A C 1
ATOM 664 O O . ALA A 1 87 ? -3.134 14.096 19.934 1.00 54.09 87 ALA A O 1
ATOM 665 N N . GLY A 1 88 ? -2.342 15.580 21.459 1.00 42.59 88 GLY A N 1
ATOM 666 C CA . GLY A 1 88 ? -3.331 15.332 22.509 1.00 42.59 8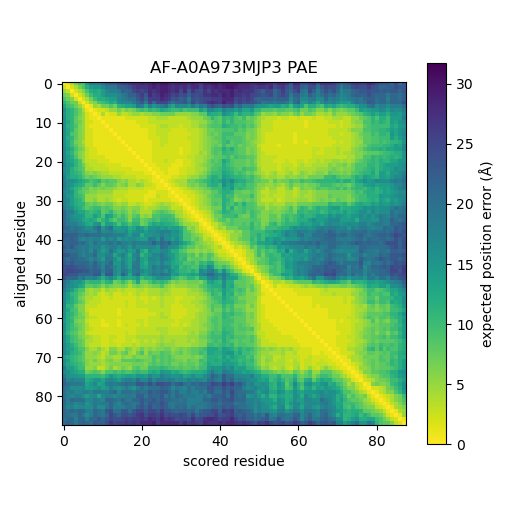8 GLY A CA 1
ATOM 667 C C . GLY A 1 88 ? -4.635 16.067 22.255 1.00 42.59 88 GLY A C 1
ATOM 668 O O . GLY A 1 88 ? -4.618 17.019 21.441 1.00 42.59 88 GLY A O 1
#